Protein AF-T0PN57-F1 (afdb_monomer_lite)

Radius of gyration: 16.96 Å; chains: 1; bounding box: 43×31×50 Å

Structure (mmCIF, N/CA/C/O backbone):
data_AF-T0PN57-F1
#
_entry.id   AF-T0PN57-F1
#
loop_
_atom_site.group_PDB
_atom_site.id
_atom_site.type_symbol
_atom_site.label_atom_id
_atom_site.label_alt_id
_atom_site.label_comp_id
_atom_site.label_asym_id
_atom_site.label_entity_id
_atom_site.label_seq_id
_atom_site.pdbx_PDB_ins_code
_atom_site.Cartn_x
_atom_site.Cartn_y
_atom_site.Cartn_z
_atom_site.occupancy
_atom_site.B_iso_or_equiv
_atom_site.auth_seq_id
_atom_site.auth_comp_id
_atom_site.auth_asym_id
_atom_site.auth_atom_id
_atom_site.pdbx_PDB_model_num
ATOM 1 N N . MET A 1 1 ? -19.898 -2.581 21.079 1.00 58.34 1 MET A N 1
ATOM 2 C CA . MET A 1 1 ? -19.473 -1.853 19.865 1.00 58.34 1 MET A CA 1
ATOM 3 C C . MET A 1 1 ? -18.985 -2.882 18.861 1.00 58.34 1 MET A C 1
ATOM 5 O O . MET A 1 1 ? -18.288 -3.802 19.273 1.00 58.34 1 MET A O 1
ATOM 9 N N . ALA A 1 2 ? -19.406 -2.808 17.599 1.00 73.94 2 ALA A N 1
ATOM 10 C CA . ALA A 1 2 ? -18.997 -3.783 16.590 1.00 73.94 2 ALA A CA 1
ATOM 11 C C . ALA A 1 2 ? -17.627 -3.391 16.015 1.00 73.94 2 ALA A C 1
ATOM 13 O O . ALA A 1 2 ? -17.516 -2.398 15.299 1.00 73.94 2 ALA A O 1
ATOM 14 N N . THR A 1 3 ? -16.586 -4.154 16.344 1.00 83.00 3 THR A N 1
ATOM 15 C CA . THR A 1 3 ? -15.265 -4.011 15.719 1.00 83.00 3 THR A CA 1
ATOM 16 C C . THR A 1 3 ? -15.327 -4.562 14.303 1.00 83.00 3 THR A C 1
ATOM 18 O O . THR A 1 3 ? -15.747 -5.703 14.100 1.00 83.00 3 THR A O 1
ATOM 21 N N . LYS A 1 4 ? -14.910 -3.765 13.316 1.00 89.19 4 LYS A N 1
ATOM 22 C CA . LYS A 1 4 ? -14.886 -4.192 11.915 1.00 89.19 4 LYS A CA 1
ATOM 23 C C . LYS A 1 4 ? -13.460 -4.490 11.472 1.00 89.19 4 LYS A C 1
ATOM 25 O O . LYS A 1 4 ? -12.583 -3.637 11.610 1.00 89.19 4 LYS A O 1
ATOM 30 N N . ARG A 1 5 ? -13.241 -5.693 10.937 1.00 94.50 5 ARG A N 1
ATOM 31 C CA . ARG A 1 5 ? -11.930 -6.161 10.481 1.00 94.50 5 ARG A CA 1
ATOM 32 C C . ARG A 1 5 ? -11.824 -6.068 8.966 1.00 94.50 5 ARG A C 1
ATOM 34 O O . ARG A 1 5 ? -12.566 -6.742 8.261 1.00 94.50 5 ARG A O 1
ATOM 41 N N . VAL A 1 6 ? -10.884 -5.261 8.487 1.00 96.69 6 VAL A N 1
ATOM 42 C CA . VAL A 1 6 ? -10.675 -4.988 7.064 1.00 96.69 6 VAL A CA 1
ATOM 43 C C . VAL A 1 6 ? -9.240 -5.322 6.673 1.00 96.69 6 VAL A C 1
ATOM 45 O O . VAL A 1 6 ? -8.279 -4.857 7.286 1.00 96.69 6 VAL A O 1
ATOM 48 N N . VAL A 1 7 ? -9.085 -6.109 5.616 1.00 98.12 7 VAL A N 1
ATOM 49 C CA . VAL A 1 7 ? -7.798 -6.350 4.973 1.00 98.12 7 VAL A CA 1
ATOM 50 C C . VAL A 1 7 ? -7.552 -5.258 3.937 1.00 98.12 7 VAL A C 1
ATOM 52 O O . VAL A 1 7 ? -8.354 -5.061 3.023 1.00 98.12 7 VAL A O 1
ATOM 55 N N . VAL A 1 8 ? -6.433 -4.548 4.061 1.00 98.12 8 VAL A N 1
ATOM 56 C CA . VAL A 1 8 ? -6.032 -3.511 3.104 1.00 98.12 8 VAL A CA 1
ATOM 57 C C . VAL A 1 8 ? -4.960 -4.100 2.197 1.00 98.12 8 VAL A C 1
ATOM 59 O O . VAL A 1 8 ? -3.813 -4.275 2.605 1.00 98.12 8 VAL A O 1
ATOM 62 N N . VAL A 1 9 ? -5.335 -4.451 0.967 1.00 98.31 9 VAL A N 1
ATOM 63 C CA . VAL A 1 9 ? -4.407 -4.999 -0.026 1.00 98.31 9 VAL A CA 1
ATOM 64 C C . VAL A 1 9 ? -3.707 -3.848 -0.739 1.00 98.31 9 VAL A C 1
ATOM 66 O O . VAL A 1 9 ? -4.275 -3.213 -1.630 1.00 98.31 9 VAL A O 1
ATOM 69 N N . CYS A 1 10 ? -2.460 -3.594 -0.360 1.00 97.94 10 CYS A N 1
ATOM 70 C CA . CYS A 1 10 ? -1.628 -2.546 -0.929 1.00 97.94 10 CYS A CA 1
ATOM 71 C C . CYS A 1 10 ? -0.851 -3.094 -2.134 1.00 97.94 10 CYS A C 1
ATOM 73 O O . CYS A 1 10 ? 0.059 -3.912 -1.987 1.00 97.94 10 CYS A O 1
ATOM 75 N N . GLY A 1 11 ? -1.219 -2.639 -3.330 1.00 95.56 11 GLY A N 1
ATOM 76 C CA . GLY A 1 11 ? -0.626 -3.052 -4.597 1.00 95.56 11 GLY A CA 1
ATOM 77 C C . GLY A 1 11 ? 0.836 -2.638 -4.750 1.00 95.56 11 GLY A C 1
ATOM 78 O O . GLY A 1 11 ? 1.284 -1.636 -4.193 1.00 95.56 11 GLY A O 1
ATOM 79 N N . TRP A 1 12 ? 1.574 -3.383 -5.575 1.00 93.88 12 TRP A N 1
ATOM 80 C CA . TRP A 1 12 ? 2.913 -2.965 -5.979 1.00 93.88 12 TRP A CA 1
ATOM 81 C C . TRP A 1 12 ? 2.854 -1.717 -6.869 1.00 93.88 12 TRP A C 1
ATOM 83 O O . TRP A 1 12 ? 1.811 -1.322 -7.394 1.00 93.88 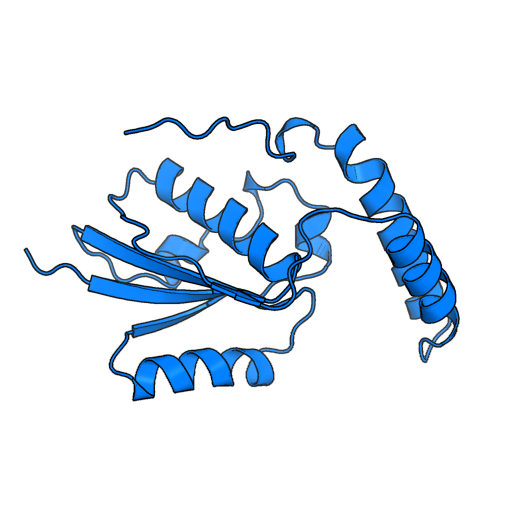12 TRP A O 1
ATOM 93 N N . MET A 1 13 ? 4.012 -1.097 -7.059 1.00 91.94 13 MET A N 1
ATOM 94 C CA . MET A 1 13 ? 4.140 0.130 -7.832 1.00 91.94 13 MET A CA 1
ATOM 95 C C . MET A 1 13 ? 3.734 -0.078 -9.298 1.00 91.94 13 MET A C 1
ATOM 97 O O . MET A 1 13 ? 4.298 -0.920 -9.998 1.00 91.94 13 MET A O 1
ATOM 101 N N . GLY A 1 14 ? 2.767 0.710 -9.771 1.00 89.75 14 GLY A N 1
ATOM 102 C CA . GLY A 1 14 ? 2.242 0.619 -11.135 1.00 89.75 14 GLY A CA 1
ATOM 103 C C . GLY A 1 14 ? 1.398 -0.633 -11.391 1.00 89.75 14 GLY A C 1
ATOM 104 O O . GLY A 1 14 ? 1.201 -1.015 -12.548 1.00 89.75 14 GLY A O 1
ATOM 105 N N . ALA A 1 15 ? 0.917 -1.302 -10.339 1.00 89.69 15 ALA A N 1
ATOM 106 C CA . ALA A 1 15 ? 0.050 -2.460 -10.483 1.00 89.69 15 ALA A CA 1
ATOM 107 C C . ALA A 1 15 ? -1.261 -2.095 -11.190 1.00 89.69 15 ALA A C 1
ATOM 109 O O . ALA A 1 15 ? -1.917 -1.102 -10.876 1.00 89.69 15 ALA A O 1
ATOM 110 N N . LYS A 1 16 ? -1.698 -2.955 -12.116 1.00 91.62 16 LYS A N 1
ATOM 111 C CA . LYS A 1 16 ? -3.064 -2.880 -12.649 1.00 91.62 16 LYS A CA 1
ATOM 112 C C . LYS A 1 16 ? -4.048 -3.329 -11.565 1.00 91.62 16 LYS A C 1
ATOM 114 O O . LYS A 1 16 ? -3.766 -4.275 -10.832 1.00 91.62 16 LYS A O 1
ATOM 119 N N . ALA A 1 17 ? -5.236 -2.725 -11.539 1.00 91.81 17 ALA A N 1
ATOM 120 C CA . ALA A 1 17 ? -6.269 -3.031 -10.546 1.00 91.81 17 ALA A CA 1
ATOM 121 C C . ALA A 1 17 ? -6.650 -4.522 -10.511 1.00 91.81 17 ALA A C 1
ATOM 123 O O . ALA A 1 17 ? -6.685 -5.138 -9.451 1.00 91.81 17 ALA A O 1
ATOM 124 N N . ARG A 1 18 ? -6.884 -5.130 -11.684 1.00 93.69 18 ARG A N 1
ATOM 125 C CA . ARG A 1 18 ? -7.382 -6.512 -11.797 1.00 93.69 18 ARG A CA 1
ATOM 126 C C . ARG A 1 18 ? -6.472 -7.559 -11.120 1.00 93.69 18 ARG A C 1
ATOM 128 O O . ARG A 1 18 ? -7.008 -8.383 -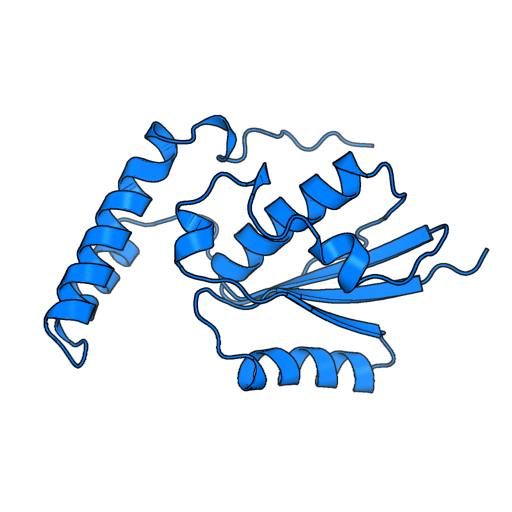10.387 1.00 93.69 18 ARG A O 1
ATOM 135 N N . PRO A 1 19 ? -5.143 -7.586 -11.345 1.00 91.75 19 PRO A N 1
ATOM 136 C CA . PRO A 1 19 ? -4.245 -8.483 -10.616 1.00 91.75 19 PRO A CA 1
ATOM 137 C C . PRO A 1 19 ? -4.306 -8.344 -9.091 1.00 91.75 19 PRO A C 1
ATOM 139 O O . PRO A 1 19 ? -4.374 -9.360 -8.408 1.00 91.75 19 PRO A O 1
ATOM 142 N N . VAL A 1 20 ? -4.325 -7.115 -8.567 1.00 94.75 20 VAL A N 1
ATOM 143 C CA . VAL A 1 20 ? -4.344 -6.863 -7.115 1.00 94.75 20 VAL A CA 1
ATOM 144 C C . VAL A 1 20 ? -5.698 -7.237 -6.508 1.00 94.75 20 VAL A C 1
ATOM 146 O O . VAL A 1 20 ? -5.752 -7.850 -5.446 1.00 94.75 20 VAL A O 1
ATOM 149 N N . ALA A 1 21 ? -6.796 -6.963 -7.219 1.00 95.56 21 ALA A N 1
ATOM 150 C CA . ALA A 1 21 ? -8.150 -7.288 -6.773 1.00 95.56 21 ALA A CA 1
ATOM 151 C C . ALA A 1 21 ? -8.351 -8.782 -6.478 1.00 95.56 21 ALA A C 1
ATOM 153 O O . ALA A 1 21 ? -9.116 -9.121 -5.582 1.00 95.56 21 ALA A O 1
ATOM 154 N N . LYS A 1 22 ? -7.619 -9.681 -7.153 1.00 96.56 22 LYS A N 1
ATOM 155 C CA . LYS A 1 22 ? -7.674 -11.123 -6.862 1.00 96.56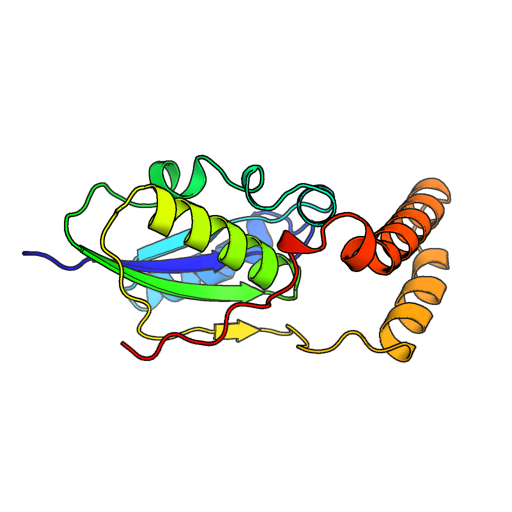 22 LYS A CA 1
ATOM 156 C C . LYS A 1 22 ? -7.341 -11.440 -5.403 1.00 96.56 22 LYS A C 1
ATOM 158 O O . LYS A 1 22 ? -7.976 -12.310 -4.825 1.00 96.56 22 LYS A O 1
ATOM 163 N N . TYR A 1 23 ? -6.384 -10.731 -4.806 1.00 96.75 23 TYR A N 1
ATOM 164 C CA . TYR A 1 23 ? -6.023 -10.926 -3.402 1.00 96.75 23 TYR A CA 1
ATOM 165 C C . TYR A 1 23 ? -7.150 -10.478 -2.471 1.00 96.75 23 TYR A C 1
ATOM 167 O O . TYR A 1 23 ? -7.462 -11.179 -1.514 1.00 96.75 23 TYR A O 1
ATOM 175 N N . ALA A 1 24 ? -7.806 -9.353 -2.774 1.00 96.94 24 ALA A N 1
ATOM 176 C CA . ALA A 1 24 ? -8.963 -8.900 -2.006 1.00 96.94 24 ALA A CA 1
ATOM 177 C C . ALA A 1 24 ? -10.120 -9.910 -2.085 1.00 96.94 24 ALA A C 1
ATOM 179 O O . ALA A 1 24 ? -10.728 -10.218 -1.064 1.00 96.94 24 ALA A O 1
ATOM 180 N N . GLU A 1 25 ? -10.381 -10.484 -3.262 1.00 97.81 25 GLU A N 1
ATOM 181 C CA . GLU A 1 25 ? -11.395 -11.535 -3.417 1.00 97.81 25 GLU A CA 1
ATOM 182 C C . GLU A 1 25 ? -11.063 -12.805 -2.620 1.00 97.81 25 GLU A C 1
ATOM 184 O O . GLU A 1 25 ? -11.960 -13.382 -2.010 1.00 97.81 25 GLU A O 1
ATOM 189 N N . LEU A 1 26 ? -9.789 -13.208 -2.537 1.00 97.44 26 LEU A N 1
ATOM 190 C CA . LEU A 1 26 ? -9.377 -14.329 -1.680 1.00 97.44 26 LEU A CA 1
ATOM 191 C C . LEU A 1 26 ? -9.697 -14.061 -0.202 1.00 97.44 26 LEU A C 1
ATOM 193 O O . LEU A 1 26 ? -10.230 -14.931 0.479 1.00 97.44 26 LEU A O 1
ATOM 197 N N . TYR A 1 27 ? -9.431 -12.853 0.299 1.00 97.81 27 TYR A N 1
ATOM 198 C CA . TYR A 1 27 ? -9.780 -12.501 1.680 1.00 97.81 27 TYR A CA 1
ATOM 199 C C . TYR A 1 27 ? -11.290 -12.466 1.920 1.00 97.81 27 TYR A C 1
ATOM 201 O O . TYR A 1 27 ? -11.746 -12.949 2.957 1.00 97.81 27 TYR A O 1
ATOM 209 N N . LYS A 1 28 ? -12.071 -11.978 0.950 1.00 97.31 28 LYS A N 1
ATOM 210 C CA . LYS A 1 28 ? -13.539 -12.024 1.016 1.00 97.31 28 LYS A CA 1
ATOM 211 C C . LYS A 1 28 ? -14.065 -13.454 1.086 1.00 97.31 28 LYS A C 1
ATOM 213 O O . LYS A 1 28 ? -14.946 -13.736 1.891 1.00 97.31 28 LYS A O 1
ATOM 218 N N . GLN A 1 29 ? -13.488 -14.374 0.313 1.00 97.56 29 GLN A N 1
ATOM 219 C CA . GLN A 1 29 ? -13.827 -15.802 0.377 1.00 97.56 29 GLN A CA 1
ATOM 220 C C . GLN A 1 29 ? -13.497 -16.433 1.737 1.00 97.56 29 GLN A C 1
ATOM 222 O O . GLN A 1 29 ? -14.175 -17.367 2.155 1.00 97.56 29 GLN A O 1
ATOM 227 N N . LEU A 1 30 ? -12.497 -15.905 2.445 1.00 96.31 30 LEU A N 1
ATOM 228 C CA . LEU A 1 30 ? -12.145 -16.306 3.810 1.00 96.31 30 LEU A CA 1
ATOM 229 C C . LEU A 1 30 ? -13.002 -15.617 4.892 1.00 96.31 30 LEU A C 1
ATOM 231 O O . LEU A 1 30 ? -12.770 -15.841 6.078 1.00 96.31 30 LEU A O 1
ATOM 235 N N . GLY A 1 31 ? -13.980 -14.791 4.508 1.00 95.50 31 GLY A N 1
ATOM 236 C CA . GLY A 1 31 ? -14.900 -14.114 5.426 1.00 95.50 31 GLY A CA 1
ATOM 237 C C . GLY A 1 31 ? -14.414 -12.763 5.961 1.00 95.50 31 GLY A C 1
ATOM 238 O O . GLY A 1 31 ? -15.003 -12.247 6.908 1.00 95.50 31 GLY A O 1
ATOM 239 N N . TYR A 1 32 ? -13.360 -12.181 5.382 1.00 95.44 32 TYR A N 1
ATOM 240 C CA . TYR A 1 32 ? -12.890 -10.838 5.735 1.00 95.44 32 TYR A CA 1
ATOM 241 C C . TYR A 1 32 ? -13.496 -9.775 4.816 1.00 95.44 32 TYR A C 1
ATOM 243 O O . TYR A 1 32 ? -13.662 -10.000 3.618 1.00 95.44 32 TYR A O 1
ATOM 251 N N . ASP A 1 33 ? -13.709 -8.563 5.329 1.00 95.94 33 ASP A N 1
ATOM 252 C CA . ASP A 1 33 ? -13.817 -7.404 4.446 1.00 95.94 33 ASP A CA 1
ATOM 253 C C . ASP A 1 33 ? -12.442 -7.102 3.847 1.00 95.94 33 ASP A C 1
ATOM 255 O O . ASP A 1 33 ? -11.425 -7.179 4.540 1.00 95.94 33 ASP A O 1
ATOM 259 N N . ALA A 1 34 ? -12.391 -6.738 2.568 1.00 97.25 34 ALA A N 1
ATOM 260 C CA . ALA A 1 34 ? -11.134 -6.417 1.907 1.00 97.25 34 ALA A CA 1
ATOM 261 C C . ALA A 1 34 ? -11.279 -5.263 0.919 1.00 97.25 34 ALA A C 1
ATOM 263 O O . ALA A 1 34 ? -12.223 -5.217 0.123 1.00 97.25 34 ALA A O 1
ATOM 264 N N . VAL A 1 35 ? -10.297 -4.367 0.946 1.00 97.25 35 VAL A N 1
ATOM 265 C CA . VAL A 1 35 ? -10.185 -3.203 0.061 1.00 97.25 35 VAL A CA 1
ATOM 266 C C . VAL A 1 35 ? -8.831 -3.195 -0.634 1.00 97.25 35 VAL A C 1
ATOM 268 O O . VAL A 1 35 ? -7.869 -3.798 -0.158 1.00 97.25 35 VAL A O 1
ATOM 271 N N . VAL A 1 36 ? -8.757 -2.520 -1.779 1.00 97.50 36 VAL A N 1
ATOM 272 C CA . VAL A 1 36 ? -7.534 -2.418 -2.579 1.00 97.50 36 VAL A CA 1
ATOM 273 C C . VAL A 1 36 ? -7.021 -0.987 -2.540 1.00 97.50 36 VAL A C 1
ATOM 275 O O . VAL A 1 36 ? -7.761 -0.056 -2.847 1.00 97.50 36 VAL A O 1
ATOM 278 N N . LEU A 1 37 ? -5.737 -0.836 -2.232 1.00 97.19 37 LEU A N 1
ATOM 279 C CA . LEU A 1 37 ? -5.007 0.423 -2.294 1.00 97.19 37 LEU A CA 1
ATOM 280 C C . LEU A 1 37 ? -3.912 0.295 -3.358 1.00 97.19 37 LEU A C 1
ATOM 282 O O . LEU A 1 37 ? -2.940 -0.434 -3.173 1.00 97.19 37 LEU A O 1
ATOM 286 N N . LEU A 1 38 ? -4.083 0.944 -4.509 1.00 95.69 38 LEU A N 1
ATOM 287 C CA . LEU A 1 38 ? -3.105 0.877 -5.600 1.00 95.69 38 LEU A CA 1
ATOM 288 C C . LEU A 1 38 ? -1.994 1.904 -5.407 1.00 95.69 38 LEU A C 1
ATOM 290 O O . LEU A 1 38 ? -2.239 2.983 -4.888 1.00 95.69 38 LEU A O 1
ATOM 294 N N . SER A 1 39 ? -0.793 1.580 -5.882 1.00 90.81 39 SER A N 1
ATOM 295 C CA . SER A 1 39 ? 0.356 2.484 -5.863 1.00 90.81 39 SER A CA 1
ATOM 296 C C . SER A 1 39 ? 0.768 2.880 -7.277 1.00 90.81 39 SER A C 1
ATOM 298 O O . SER A 1 39 ? 0.816 2.040 -8.183 1.00 90.81 39 SER A O 1
ATOM 300 N N . SER A 1 40 ? 1.117 4.148 -7.463 1.00 89.62 40 SER A N 1
ATOM 301 C CA . SER A 1 40 ? 1.726 4.683 -8.679 1.00 89.62 40 SER A CA 1
ATOM 302 C C . SER A 1 40 ? 3.243 4.867 -8.515 1.00 89.62 40 SER A C 1
ATOM 304 O O . SER A 1 40 ? 3.770 4.887 -7.405 1.00 89.62 40 SER A O 1
ATOM 306 N N . GLN A 1 41 ? 3.974 5.022 -9.625 1.00 85.44 41 GLN A N 1
ATOM 307 C CA . GLN A 1 41 ? 5.395 5.405 -9.557 1.00 85.44 41 GLN A CA 1
ATOM 308 C C . GLN A 1 41 ? 5.586 6.810 -8.963 1.00 85.44 41 GLN A C 1
ATOM 310 O O . GLN A 1 41 ? 6.569 7.049 -8.267 1.00 85.44 41 GLN A O 1
ATOM 315 N N . GLY A 1 42 ? 4.639 7.724 -9.205 1.00 85.19 42 GLY A N 1
ATOM 316 C CA . GLY A 1 42 ? 4.691 9.093 -8.687 1.00 85.19 42 GLY A CA 1
ATOM 317 C C . GLY A 1 42 ? 4.630 9.156 -7.161 1.00 85.19 42 GLY A C 1
ATOM 318 O O . GLY A 1 42 ? 5.256 10.028 -6.562 1.00 85.19 42 GLY A O 1
ATOM 319 N N . ASP A 1 43 ? 3.972 8.188 -6.520 1.00 87.25 43 ASP A N 1
ATOM 320 C CA . ASP A 1 43 ? 3.832 8.123 -5.060 1.00 87.25 43 ASP A CA 1
ATOM 321 C C . ASP A 1 43 ? 5.193 8.024 -4.350 1.00 87.25 43 ASP A C 1
ATOM 323 O O . ASP A 1 43 ? 5.361 8.505 -3.231 1.00 87.25 43 ASP A O 1
ATOM 327 N N . PHE A 1 44 ? 6.191 7.424 -5.006 1.00 82.44 44 PHE A N 1
ATOM 328 C CA . PHE A 1 44 ? 7.549 7.294 -4.471 1.00 82.44 44 PHE A CA 1
ATOM 329 C C . PHE A 1 44 ? 8.350 8.587 -4.512 1.00 82.44 44 PHE A C 1
ATOM 331 O O . PHE A 1 44 ? 9.343 8.705 -3.806 1.00 82.44 44 PHE A O 1
ATOM 338 N N . LEU A 1 45 ? 7.946 9.532 -5.355 1.00 83.69 45 LEU A N 1
ATOM 339 C CA . LEU A 1 45 ? 8.606 10.824 -5.530 1.00 83.69 45 LEU A CA 1
ATOM 340 C C . LEU A 1 45 ? 7.814 11.960 -4.880 1.00 83.69 45 LEU A C 1
ATOM 342 O O . LEU A 1 45 ? 8.229 13.115 -4.929 1.00 83.69 45 LEU A O 1
ATOM 346 N N . THR A 1 46 ? 6.681 11.619 -4.276 1.00 86.00 46 THR A N 1
ATOM 347 C CA . THR A 1 46 ? 5.766 12.543 -3.625 1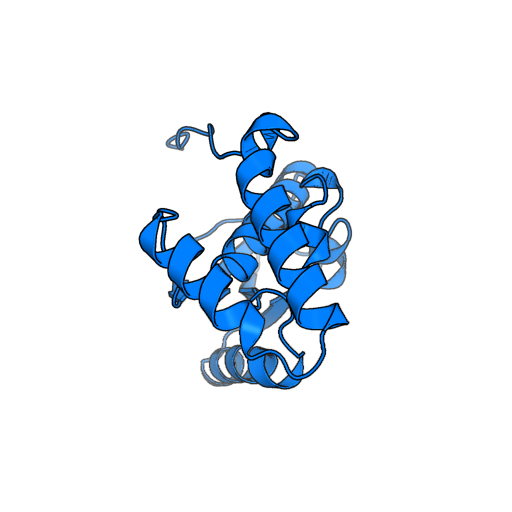.00 86.00 46 THR A CA 1
ATOM 348 C C . THR A 1 46 ? 5.968 12.463 -2.114 1.00 86.00 46 THR A C 1
ATOM 350 O O . THR A 1 46 ? 6.273 11.398 -1.561 1.00 86.00 46 THR A O 1
ATOM 353 N N . ASP A 1 47 ? 5.819 13.599 -1.433 1.00 87.06 47 ASP A N 1
ATOM 354 C CA . ASP A 1 47 ? 5.798 13.624 0.030 1.00 87.06 47 ASP A CA 1
ATOM 355 C C . ASP A 1 47 ? 4.690 12.696 0.553 1.00 87.06 47 ASP A C 1
ATOM 357 O O . ASP A 1 47 ? 3.594 12.651 -0.009 1.00 87.06 47 ASP A O 1
ATOM 361 N N . GLY A 1 48 ? 4.974 11.941 1.616 1.00 86.94 48 GLY A N 1
ATOM 362 C CA . GLY A 1 48 ? 4.034 10.966 2.163 1.00 86.94 48 GLY A CA 1
ATOM 363 C C . GLY A 1 48 ? 2.685 11.573 2.556 1.00 86.94 48 GLY A C 1
ATOM 364 O O . GLY A 1 48 ? 1.664 10.915 2.369 1.00 86.94 48 GLY A O 1
ATOM 365 N N . ALA A 1 49 ? 2.666 12.839 2.985 1.00 88.94 49 ALA A N 1
ATOM 366 C CA . ALA A 1 49 ? 1.445 13.570 3.324 1.00 88.94 49 ALA A CA 1
ATOM 367 C C . ALA A 1 49 ? 0.512 13.802 2.119 1.00 88.94 49 ALA A C 1
ATOM 369 O O . ALA A 1 49 ? -0.662 14.102 2.296 1.00 88.94 49 ALA A O 1
ATOM 370 N N . ASN A 1 50 ? 1.007 13.650 0.889 1.00 91.44 50 ASN A N 1
ATOM 371 C CA . ASN A 1 50 ? 0.218 13.834 -0.332 1.00 91.44 50 ASN A CA 1
ATOM 372 C C . ASN A 1 50 ? -0.100 12.510 -1.044 1.00 91.44 50 ASN A C 1
ATOM 374 O O . ASN A 1 50 ? -0.771 12.508 -2.074 1.00 91.44 50 ASN A O 1
ATOM 378 N N . VAL A 1 51 ? 0.367 11.377 -0.513 1.00 93.06 51 VAL A N 1
ATOM 379 C CA . VAL A 1 51 ? 0.073 10.046 -1.052 1.00 93.06 51 VAL A CA 1
ATOM 380 C C . VAL A 1 51 ? -1.166 9.495 -0.349 1.00 93.06 51 VAL A C 1
ATOM 382 O O . VAL A 1 51 ? -1.171 9.359 0.871 1.00 93.06 51 VAL A O 1
ATOM 385 N N . HIS A 1 52 ? -2.205 9.158 -1.119 1.00 93.69 52 HIS A N 1
ATOM 386 C CA . HIS A 1 52 ? -3.480 8.598 -0.632 1.00 93.69 52 HIS A CA 1
ATOM 387 C C . HIS A 1 52 ? -4.237 9.436 0.426 1.00 93.69 52 HIS A C 1
ATOM 389 O O . HIS A 1 52 ? -4.778 8.849 1.364 1.00 93.69 52 HIS A O 1
ATOM 395 N N . PRO A 1 53 ? -4.343 10.775 0.297 1.00 93.50 53 PRO A N 1
ATOM 396 C CA . PRO A 1 53 ? -4.879 11.628 1.365 1.00 93.50 53 PRO A CA 1
ATOM 397 C C . PRO A 1 53 ? -6.345 11.342 1.723 1.00 93.50 53 PRO A C 1
ATOM 399 O O . PRO A 1 53 ? -6.745 11.512 2.870 1.00 93.50 53 PRO A O 1
ATOM 402 N N . THR A 1 54 ? -7.158 10.890 0.764 1.00 92.94 54 THR A N 1
ATOM 403 C CA . THR A 1 54 ? -8.590 10.604 0.974 1.00 92.94 54 THR A CA 1
ATOM 404 C C . THR A 1 54 ? -8.883 9.123 1.199 1.00 92.94 54 THR A C 1
ATOM 406 O O . THR A 1 54 ? -9.975 8.766 1.640 1.00 92.94 54 THR A O 1
ATOM 409 N N . ALA A 1 55 ? -7.907 8.244 0.949 1.00 93.38 55 ALA A N 1
ATOM 410 C CA . ALA A 1 55 ? -8.129 6.805 0.910 1.00 93.38 55 ALA A CA 1
ATOM 411 C C . ALA A 1 55 ? -8.692 6.219 2.218 1.00 93.38 55 ALA A C 1
ATOM 413 O O . ALA A 1 55 ? -9.547 5.338 2.125 1.00 93.38 55 ALA A O 1
ATOM 414 N N . PRO A 1 56 ? -8.293 6.664 3.430 1.00 91.75 56 PRO A N 1
ATOM 415 C CA . PRO A 1 56 ? -8.913 6.166 4.656 1.00 91.75 56 PRO A CA 1
ATOM 416 C C . PRO A 1 56 ? -10.421 6.413 4.725 1.00 91.75 56 PRO A C 1
ATOM 418 O O . PRO A 1 56 ? -11.152 5.553 5.208 1.00 91.75 56 PRO A O 1
ATOM 421 N N . THR A 1 57 ? -10.889 7.559 4.230 1.00 91.50 57 THR A N 1
ATOM 422 C CA . THR A 1 57 ? -12.313 7.918 4.211 1.00 91.50 57 THR A CA 1
ATOM 423 C C . THR A 1 57 ? -13.053 7.187 3.094 1.00 91.50 57 THR A C 1
ATOM 425 O O . THR A 1 57 ? -14.157 6.697 3.314 1.00 91.50 57 THR A O 1
ATOM 428 N N . ASP A 1 58 ? -12.432 7.071 1.919 1.00 93.38 58 ASP A N 1
ATOM 429 C CA . ASP A 1 58 ? -13.056 6.467 0.737 1.00 93.38 58 ASP A CA 1
ATOM 430 C C . ASP A 1 58 ? -13.174 4.939 0.852 1.00 93.38 58 ASP A C 1
ATOM 432 O O . ASP A 1 58 ? -14.129 4.339 0.357 1.00 93.38 58 ASP A O 1
ATOM 436 N N . LEU A 1 59 ? -12.189 4.292 1.484 1.00 92.75 59 LEU A N 1
ATOM 437 C CA . LEU A 1 59 ? -12.086 2.832 1.523 1.00 92.75 59 LEU A CA 1
ATOM 438 C C . LEU A 1 59 ? -12.639 2.223 2.809 1.00 92.75 59 LEU A C 1
ATOM 440 O O . LEU A 1 59 ? -13.063 1.067 2.795 1.00 92.75 59 LEU A O 1
ATOM 444 N N . LEU A 1 60 ? -12.611 2.946 3.930 1.00 92.56 60 LEU A N 1
ATOM 445 C CA . LEU A 1 60 ? -12.996 2.379 5.217 1.00 92.56 60 LEU A CA 1
ATOM 446 C C . LEU A 1 60 ? -14.365 2.908 5.656 1.00 92.56 60 LEU A C 1
ATOM 448 O O . LEU A 1 60 ? -14.594 4.114 5.665 1.00 92.56 60 LEU A O 1
ATOM 452 N N . PRO A 1 61 ? -15.267 2.028 6.116 1.00 87.50 61 PRO A N 1
ATOM 453 C CA . PRO A 1 61 ? -16.598 2.433 6.573 1.00 87.50 61 PRO A CA 1
ATOM 454 C C . PRO A 1 61 ? -16.483 3.355 7.787 1.00 87.50 61 PRO A C 1
ATOM 456 O O . PRO A 1 61 ? -15.541 3.163 8.539 1.00 87.50 61 PRO A O 1
ATOM 459 N N . PRO A 1 62 ? -17.406 4.289 8.058 1.00 82.00 62 PRO A N 1
ATOM 460 C CA . PRO A 1 62 ? -17.364 5.119 9.262 1.00 82.00 62 PRO A CA 1
ATOM 461 C C . PRO A 1 62 ? -17.753 4.280 10.492 1.00 82.00 62 PRO A C 1
ATOM 463 O O . PRO A 1 62 ? -18.929 4.047 10.755 1.00 82.00 62 PRO A O 1
ATOM 466 N N . THR A 1 63 ? -16.764 3.764 11.223 1.00 80.44 63 THR A N 1
ATOM 467 C CA . THR A 1 63 ? -16.960 2.917 12.415 1.00 80.44 63 THR A CA 1
ATOM 468 C C . THR A 1 63 ? -16.123 3.415 13.587 1.00 80.44 63 THR A C 1
ATOM 470 O O . THR A 1 63 ? -15.041 3.969 13.381 1.00 80.44 63 THR A O 1
ATOM 473 N N . GLU A 1 64 ? -16.612 3.163 14.807 1.00 71.81 64 GLU A N 1
ATOM 474 C CA . GLU A 1 64 ? -15.972 3.565 16.072 1.00 71.81 64 GLU A CA 1
ATOM 475 C C . GLU A 1 64 ? -14.645 2.835 16.341 1.00 71.81 64 GLU A C 1
ATOM 477 O O . GLU A 1 64 ? -13.753 3.392 16.974 1.00 71.81 64 GLU A O 1
ATOM 482 N N . SER A 1 65 ? -14.495 1.599 15.847 1.00 84.44 65 SER A N 1
ATOM 483 C CA . SER A 1 65 ? -13.269 0.808 15.990 1.00 84.44 65 SER A CA 1
ATOM 484 C C . SER A 1 65 ? -12.992 -0.022 14.736 1.00 84.44 65 SER A C 1
ATOM 486 O O . SER A 1 65 ? -13.896 -0.656 14.174 1.00 84.44 65 SER A O 1
ATOM 488 N N . LEU A 1 66 ? -11.738 0.006 14.284 1.00 93.12 66 LEU A N 1
ATOM 489 C CA . LEU A 1 66 ? -11.247 -0.734 13.127 1.00 93.12 66 LEU A CA 1
ATOM 490 C C . LEU A 1 66 ? -10.109 -1.672 13.508 1.00 93.12 66 LEU A C 1
ATOM 492 O O . LEU A 1 66 ? -9.166 -1.276 14.190 1.00 93.12 66 LEU A O 1
ATOM 496 N N . GLU A 1 67 ? -10.139 -2.871 12.948 1.00 95.69 67 GLU A N 1
ATOM 497 C CA . GLU A 1 67 ? -8.974 -3.743 12.874 1.00 95.69 67 GLU A CA 1
ATOM 498 C C . GLU A 1 67 ? -8.503 -3.832 11.429 1.00 95.69 67 GLU A C 1
ATOM 500 O O . GLU A 1 67 ? -9.246 -4.261 10.548 1.00 95.69 67 GLU A O 1
ATOM 505 N N . LEU A 1 68 ? -7.266 -3.419 11.179 1.00 97.44 68 LEU A N 1
ATOM 506 C CA . LEU A 1 68 ? -6.702 -3.349 9.839 1.00 97.44 68 LEU A CA 1
ATOM 507 C C . LEU A 1 68 ? -5.590 -4.375 9.690 1.00 97.44 68 LEU A C 1
ATOM 509 O O . LEU A 1 68 ? -4.657 -4.400 10.484 1.00 97.44 68 LEU A O 1
ATOM 513 N N . ILE A 1 69 ? -5.671 -5.206 8.656 1.00 98.19 69 ILE A N 1
ATOM 514 C CA . ILE A 1 69 ? -4.610 -6.155 8.308 1.00 98.19 69 ILE A CA 1
ATOM 515 C C . ILE A 1 69 ? -4.030 -5.712 6.964 1.00 98.19 69 ILE A C 1
ATOM 517 O O . ILE A 1 69 ? -4.630 -5.993 5.924 1.00 98.19 69 ILE A O 1
ATOM 521 N N . PRO A 1 70 ? -2.904 -4.984 6.934 1.00 98.25 70 PRO A N 1
ATOM 522 C CA . PRO A 1 70 ? -2.270 -4.632 5.677 1.00 98.25 70 PRO A CA 1
ATOM 523 C C . PRO A 1 70 ? -1.612 -5.852 5.036 1.00 98.25 70 PRO A C 1
ATOM 525 O O . PRO A 1 70 ? -0.818 -6.557 5.663 1.00 98.25 70 PRO A O 1
ATOM 528 N N . HIS A 1 71 ? -1.902 -6.058 3.757 1.00 98.06 71 HIS A N 1
ATOM 529 C CA . HIS A 1 71 ? -1.161 -6.956 2.883 1.00 98.06 71 HIS A CA 1
ATOM 530 C C . HIS A 1 71 ? -0.381 -6.108 1.882 1.00 98.06 71 HIS A C 1
ATOM 532 O O . HIS A 1 71 ? -0.939 -5.557 0.937 1.00 98.06 71 HIS A O 1
ATOM 538 N N . MET A 1 72 ? 0.923 -5.991 2.108 1.00 97.44 72 MET A N 1
ATOM 539 C CA . MET A 1 72 ? 1.822 -5.120 1.361 1.00 97.44 72 MET A CA 1
ATOM 540 C C . MET A 1 72 ? 2.557 -5.908 0.278 1.00 97.44 72 MET A C 1
ATOM 542 O O . MET A 1 72 ? 3.466 -6.685 0.575 1.00 97.44 72 MET A O 1
ATOM 546 N N . LEU A 1 73 ? 2.165 -5.683 -0.979 1.00 95.31 73 LEU A N 1
ATOM 547 C CA . LEU A 1 73 ? 2.809 -6.265 -2.153 1.00 95.31 73 LEU A CA 1
ATOM 548 C C . LEU A 1 73 ? 3.993 -5.389 -2.585 1.00 95.31 73 LEU A C 1
ATOM 550 O O . LEU A 1 73 ? 3.821 -4.259 -3.059 1.00 95.31 73 LEU A O 1
ATOM 554 N N . SER A 1 74 ? 5.207 -5.929 -2.483 1.00 91.94 74 SER A N 1
ATOM 555 C CA . SER A 1 74 ? 6.456 -5.223 -2.780 1.00 91.94 74 SER A CA 1
ATOM 556 C C . SER A 1 74 ? 6.630 -3.926 -1.970 1.00 91.94 74 SER A C 1
ATOM 558 O O . SER A 1 74 ? 5.863 -3.595 -1.066 1.00 91.94 74 SER A O 1
ATOM 560 N N . ASN A 1 75 ? 7.652 -3.141 -2.303 1.00 90.31 75 ASN A N 1
ATOM 561 C CA . ASN A 1 75 ? 7.914 -1.873 -1.624 1.00 90.31 75 ASN A CA 1
ATOM 562 C C . ASN A 1 75 ? 6.857 -0.802 -1.951 1.00 90.31 75 ASN A C 1
ATOM 564 O O . ASN A 1 75 ? 6.676 0.125 -1.166 1.00 90.31 75 ASN A O 1
ATOM 568 N N . GLY A 1 76 ? 6.132 -0.943 -3.072 1.00 91.00 76 GLY A N 1
ATOM 569 C CA . GLY A 1 76 ? 4.987 -0.081 -3.412 1.00 91.00 76 GLY A CA 1
ATOM 570 C C . GLY A 1 76 ? 3.842 -0.221 -2.420 1.00 91.00 76 GLY A C 1
ATOM 571 O O . GLY A 1 76 ? 3.315 0.783 -1.933 1.00 91.00 76 GLY A O 1
ATOM 572 N N . GLY A 1 77 ? 3.539 -1.464 -2.040 1.00 94.62 77 GLY A N 1
ATOM 573 C CA . GLY A 1 77 ? 2.548 -1.750 -1.016 1.00 94.62 77 GLY A CA 1
ATOM 574 C C . GLY A 1 77 ? 2.969 -1.210 0.348 1.00 94.62 77 GLY A C 1
ATOM 575 O O . GLY A 1 77 ? 2.167 -0.565 1.020 1.00 94.62 77 GLY A O 1
ATOM 576 N N . CYS A 1 78 ? 4.241 -1.388 0.725 1.00 94.00 78 CYS A N 1
ATOM 577 C CA . CYS A 1 78 ? 4.778 -0.862 1.984 1.00 94.00 78 CYS A CA 1
ATOM 578 C C . CYS A 1 78 ? 4.689 0.667 2.063 1.00 94.00 78 CYS A C 1
ATOM 580 O O . CYS A 1 78 ? 4.250 1.205 3.078 1.00 94.00 78 CYS A O 1
ATOM 582 N N . ARG A 1 79 ? 5.076 1.374 0.991 1.00 92.31 79 ARG A N 1
ATOM 583 C CA . ARG A 1 79 ? 4.981 2.840 0.930 1.00 92.31 79 ARG A CA 1
ATOM 584 C C . ARG A 1 79 ? 3.531 3.304 1.040 1.00 92.31 79 ARG A C 1
ATOM 586 O O . ARG A 1 79 ? 3.251 4.218 1.806 1.00 92.31 79 ARG A O 1
ATOM 593 N N . SER A 1 80 ? 2.623 2.657 0.312 1.00 95.44 80 SER A N 1
ATOM 594 C CA . SER A 1 80 ? 1.200 3.009 0.345 1.00 95.44 80 SER A CA 1
ATOM 595 C C . SER A 1 80 ? 0.597 2.797 1.730 1.00 95.44 80 SER A C 1
ATOM 597 O O . SER A 1 80 ? -0.106 3.679 2.211 1.00 95.44 80 SER A O 1
ATOM 599 N N . TRP A 1 81 ? 0.916 1.678 2.395 1.00 96.94 81 TRP A N 1
ATOM 600 C CA . TRP A 1 81 ? 0.482 1.437 3.771 1.00 96.94 81 TRP A CA 1
ATOM 601 C C . TRP A 1 81 ? 1.019 2.498 4.733 1.00 96.94 81 TRP A C 1
ATOM 603 O O . TRP A 1 81 ? 0.245 3.053 5.502 1.00 96.94 81 TRP A O 1
ATOM 613 N N . TYR A 1 82 ? 2.314 2.818 4.660 1.00 94.19 82 TYR A N 1
ATOM 614 C CA . TYR A 1 82 ? 2.923 3.837 5.516 1.00 94.19 82 TYR A CA 1
ATOM 615 C C . TYR A 1 82 ? 2.188 5.183 5.424 1.00 94.19 82 TYR A C 1
ATOM 617 O O . TYR A 1 82 ? 1.840 5.763 6.449 1.00 94.19 82 TYR A O 1
ATOM 625 N N . CYS A 1 83 ? 1.908 5.656 4.206 1.00 95.00 83 CYS A N 1
ATOM 626 C CA . CYS A 1 83 ? 1.180 6.909 3.992 1.00 95.00 83 CYS A CA 1
ATOM 627 C C . CYS A 1 83 ? -0.279 6.814 4.464 1.00 95.00 83 CYS A C 1
ATOM 629 O O . CYS A 1 83 ? -0.771 7.703 5.150 1.00 95.00 83 CYS A O 1
ATOM 631 N N . PHE A 1 84 ? -0.958 5.711 4.147 1.00 95.75 84 PHE A N 1
ATOM 632 C CA . PHE A 1 84 ? -2.338 5.462 4.562 1.00 95.75 84 PHE A CA 1
ATOM 633 C C . PHE A 1 84 ? -2.499 5.424 6.091 1.00 95.75 84 PHE A C 1
ATOM 635 O O . PHE A 1 84 ? -3.440 5.998 6.636 1.00 95.75 84 PHE A O 1
ATOM 642 N N . GLU A 1 85 ? -1.569 4.772 6.791 1.00 95.50 85 GLU A N 1
ATOM 643 C CA . GLU A 1 85 ? -1.542 4.702 8.251 1.00 95.50 85 GLU A CA 1
ATOM 644 C C . GLU A 1 85 ? -1.309 6.084 8.880 1.00 95.50 85 GLU A C 1
ATOM 646 O O . GLU A 1 85 ? -1.930 6.414 9.892 1.00 95.50 85 GLU A O 1
ATOM 651 N N . ASP A 1 86 ? -0.449 6.911 8.283 1.00 94.19 86 ASP A N 1
ATOM 652 C CA . ASP A 1 86 ? -0.196 8.273 8.762 1.00 94.19 86 ASP A CA 1
ATOM 653 C C . ASP A 1 86 ? -1.458 9.145 8.655 1.00 94.19 86 ASP A C 1
ATOM 655 O O . ASP A 1 86 ? -1.823 9.814 9.623 1.00 94.19 86 ASP A O 1
ATOM 659 N N . HIS A 1 87 ? -2.204 9.037 7.548 1.00 94.06 87 HIS A N 1
ATOM 660 C CA . HIS A 1 87 ? -3.506 9.703 7.386 1.00 94.06 87 HIS A CA 1
ATOM 661 C C . HIS A 1 87 ? -4.545 9.220 8.396 1.00 94.06 87 HIS A C 1
ATOM 663 O O . HIS A 1 87 ? -5.267 10.029 8.983 1.00 94.06 87 HIS A O 1
ATOM 669 N N . LEU A 1 88 ? -4.598 7.912 8.664 1.00 92.25 88 LEU A N 1
ATOM 670 C CA . LEU A 1 88 ? -5.473 7.361 9.700 1.00 92.25 88 LEU A CA 1
ATOM 671 C C . LEU A 1 88 ? -5.157 7.940 11.080 1.00 92.25 88 LEU A C 1
ATOM 673 O O . LEU A 1 88 ? -6.068 8.384 11.781 1.00 92.25 88 LEU A O 1
ATOM 677 N N . ARG A 1 89 ? -3.874 7.994 11.449 1.00 91.19 89 ARG A N 1
ATOM 678 C CA . ARG A 1 89 ? -3.428 8.595 12.714 1.00 91.19 89 ARG A CA 1
ATOM 679 C C . ARG A 1 89 ? -3.756 10.089 12.770 1.00 91.19 89 ARG A C 1
ATOM 681 O O . ARG A 1 89 ? -4.256 10.552 13.792 1.00 91.19 89 ARG A O 1
ATOM 688 N N . GLY A 1 90 ? -3.533 10.820 11.676 1.00 90.38 90 GLY A N 1
ATOM 689 C CA . GLY A 1 90 ? -3.852 12.246 11.557 1.00 90.38 90 GLY A CA 1
ATOM 690 C C . GLY A 1 90 ? -5.347 12.548 11.696 1.00 90.38 90 GLY A C 1
ATOM 691 O O . GLY A 1 90 ? -5.715 13.548 12.303 1.00 90.38 90 GLY A O 1
ATOM 692 N N . SER A 1 91 ? -6.212 11.644 11.226 1.00 87.88 91 SER A N 1
ATOM 693 C CA . SER A 1 91 ? -7.671 11.748 11.381 1.00 87.88 91 SER A CA 1
ATOM 694 C C . SER A 1 91 ? -8.183 11.440 12.797 1.00 87.88 91 SER A C 1
ATOM 696 O O . SER A 1 91 ? -9.388 11.489 13.031 1.00 87.88 91 SER A O 1
ATOM 698 N N . GLN A 1 92 ? -7.289 11.089 13.733 1.00 84.25 92 GLN A N 1
ATOM 699 C CA . GLN A 1 92 ? -7.605 10.663 15.105 1.00 84.25 92 GLN A CA 1
ATOM 700 C C . GLN A 1 92 ? -8.602 9.498 15.186 1.00 84.25 92 GLN A C 1
ATOM 702 O O . GLN A 1 92 ? -9.258 9.283 16.206 1.00 84.25 92 GLN A O 1
ATOM 707 N N . ARG A 1 93 ? -8.709 8.717 14.111 1.00 85.31 93 ARG A N 1
ATOM 708 C CA . ARG A 1 93 ? -9.612 7.583 14.039 1.00 85.31 93 ARG A CA 1
ATOM 709 C C . ARG A 1 93 ? -9.000 6.381 14.768 1.00 85.31 93 ARG A C 1
ATOM 711 O O . ARG A 1 93 ? -7.900 5.973 14.398 1.00 85.31 93 ARG A O 1
ATOM 718 N N . PRO A 1 94 ? -9.674 5.771 15.761 1.00 88.56 94 PRO A N 1
ATOM 719 C CA . PRO A 1 94 ? -9.132 4.606 16.454 1.00 88.56 94 PRO A CA 1
ATOM 720 C C . PRO A 1 94 ? -9.026 3.391 15.526 1.00 88.56 94 PRO A C 1
ATOM 722 O O . PRO A 1 94 ? -10.013 2.958 14.925 1.00 88.56 94 PRO A O 1
ATOM 725 N N . PHE A 1 95 ? -7.833 2.806 15.435 1.00 93.56 95 PHE A N 1
ATOM 726 C CA . PHE A 1 95 ? -7.606 1.547 14.731 1.00 93.56 95 PHE A CA 1
ATOM 727 C C . PHE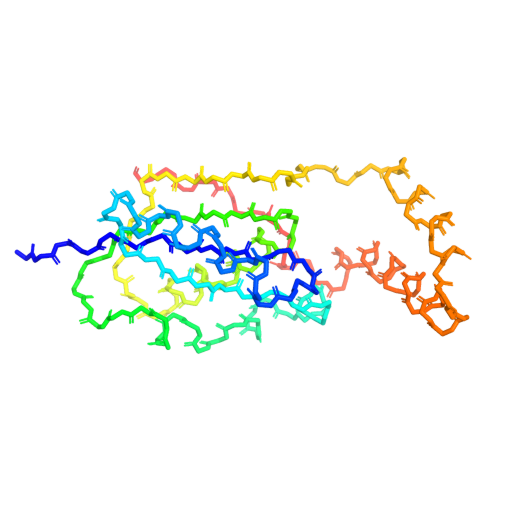 A 1 95 ? -6.546 0.698 15.438 1.00 93.56 95 PHE A C 1
ATOM 729 O O . PHE A 1 95 ? -5.703 1.209 16.175 1.00 93.56 95 PHE A O 1
ATOM 736 N N . HIS A 1 96 ? -6.584 -0.607 15.189 1.00 95.25 96 HIS A N 1
ATOM 737 C CA . HIS A 1 96 ? -5.596 -1.573 15.651 1.00 95.25 96 HIS A CA 1
ATOM 738 C C . HIS A 1 96 ? -5.105 -2.429 14.479 1.00 95.25 96 HIS A C 1
ATOM 740 O O . HIS A 1 96 ? -5.875 -2.749 13.574 1.00 95.25 96 HIS A O 1
ATOM 746 N N . VAL A 1 97 ? -3.825 -2.805 14.490 1.00 96.88 97 VAL A N 1
ATOM 747 C CA . VAL A 1 97 ? -3.205 -3.630 13.443 1.00 96.88 97 VAL A CA 1
ATOM 748 C C . VAL A 1 97 ? -2.757 -4.953 14.063 1.00 96.88 97 VAL A C 1
ATOM 750 O O . VAL A 1 97 ? -1.641 -5.029 14.577 1.00 96.88 97 VAL A O 1
ATOM 753 N N . PRO A 1 98 ? -3.610 -5.995 14.062 1.00 96.56 98 PRO A N 1
ATOM 754 C CA . PRO A 1 98 ? -3.300 -7.249 14.749 1.00 96.56 98 PRO A CA 1
ATOM 755 C C . PRO A 1 98 ? -2.257 -8.096 14.007 1.00 96.56 98 PRO A C 1
ATOM 757 O O . PRO A 1 98 ? -1.612 -8.954 14.605 1.00 96.56 98 PRO A O 1
ATOM 760 N N . ALA A 1 99 ? -2.104 -7.888 12.698 1.00 96.62 99 ALA A N 1
ATOM 761 C CA . ALA A 1 99 ? -1.161 -8.614 11.859 1.00 96.62 99 ALA A CA 1
ATOM 762 C C . ALA A 1 99 ? -0.808 -7.797 10.613 1.00 96.62 99 ALA A C 1
ATOM 764 O O . ALA A 1 99 ? -1.593 -6.961 10.174 1.00 96.62 99 ALA A O 1
ATOM 765 N N . MET A 1 100 ? 0.348 -8.087 10.016 1.00 97.44 100 MET A N 1
ATOM 766 C CA . MET A 1 100 ? 0.791 -7.523 8.741 1.00 97.44 100 MET A CA 1
ATOM 767 C C . MET A 1 100 ? 1.311 -8.644 7.836 1.00 97.44 100 MET A C 1
ATOM 769 O O . MET A 1 100 ? 2.007 -9.542 8.310 1.00 97.44 100 MET A O 1
ATOM 773 N N . VAL A 1 101 ? 1.007 -8.583 6.539 1.00 97.00 101 VAL A N 1
ATOM 774 C CA . VAL A 1 101 ? 1.498 -9.533 5.529 1.00 97.00 101 VAL A CA 1
ATOM 775 C C . VAL A 1 101 ? 2.435 -8.801 4.574 1.00 97.00 101 VAL A C 1
ATOM 777 O O . VAL A 1 101 ? 2.017 -7.878 3.877 1.00 97.00 101 VAL A O 1
ATOM 780 N N . PHE A 1 102 ? 3.700 -9.215 4.535 1.00 95.25 102 PHE A N 1
ATOM 781 C CA . PHE A 1 102 ? 4.683 -8.728 3.568 1.00 95.25 102 PHE A CA 1
ATOM 782 C C . PHE A 1 102 ? 4.856 -9.766 2.463 1.00 95.25 102 PHE A C 1
ATOM 784 O O . PHE A 1 102 ? 5.342 -10.866 2.723 1.00 95.25 102 PHE A O 1
ATOM 791 N N . ASP A 1 103 ? 4.503 -9.406 1.233 1.00 93.06 103 ASP A N 1
ATOM 792 C CA . ASP A 1 103 ? 4.706 -10.255 0.061 1.00 93.06 103 ASP A CA 1
ATOM 793 C C . ASP A 1 103 ? 5.757 -9.605 -0.839 1.00 93.06 103 ASP A C 1
ATOM 795 O O . ASP A 1 103 ? 5.554 -8.528 -1.406 1.00 93.06 103 ASP A O 1
ATOM 799 N N . SER A 1 104 ? 6.912 -10.263 -0.955 1.00 88.81 104 SER A N 1
ATOM 800 C CA . SER A 1 104 ? 7.983 -9.855 -1.870 1.00 88.81 104 SER A CA 1
ATOM 801 C C . SER A 1 104 ? 8.484 -8.412 -1.649 1.00 88.81 104 SER A C 1
ATOM 803 O O . SER A 1 104 ? 8.832 -7.708 -2.600 1.00 88.81 104 SER A O 1
ATOM 805 N N . ALA A 1 105 ? 8.530 -7.968 -0.387 1.00 86.06 105 ALA A N 1
ATOM 806 C CA . ALA A 1 105 ? 8.934 -6.624 0.038 1.00 86.06 105 ALA A CA 1
ATOM 807 C C . ALA A 1 105 ? 10.298 -6.639 0.767 1.00 86.06 105 ALA A C 1
ATOM 809 O O . ALA A 1 105 ? 10.353 -6.760 1.994 1.00 86.06 105 ALA A O 1
ATOM 810 N N . PRO A 1 106 ? 11.429 -6.567 0.041 1.00 76.75 106 PRO A N 1
ATOM 811 C CA . PRO A 1 106 ? 12.750 -6.612 0.656 1.00 76.75 106 PRO A CA 1
ATOM 812 C C . PRO A 1 106 ? 13.021 -5.348 1.482 1.00 76.75 106 PRO A C 1
ATOM 814 O O . PRO A 1 106 ? 12.964 -4.228 0.976 1.00 76.75 106 PRO A O 1
ATOM 817 N N . SER A 1 10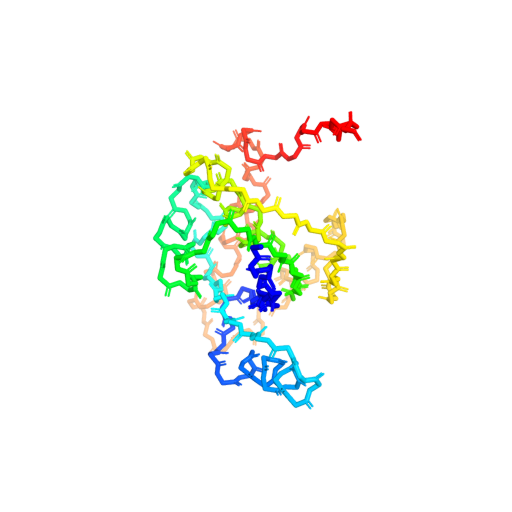7 ? 13.405 -5.537 2.746 1.00 70.31 107 SER A N 1
ATOM 818 C CA . SER A 1 107 ? 13.633 -4.456 3.720 1.00 70.31 107 SER A CA 1
ATOM 819 C C . SER A 1 107 ? 14.891 -3.616 3.471 1.00 70.31 107 SER A C 1
ATOM 821 O O . SER A 1 107 ? 15.044 -2.547 4.058 1.00 70.31 107 SER A O 1
ATOM 823 N N . ARG A 1 108 ? 15.814 -4.083 2.619 1.00 71.06 108 ARG A N 1
ATOM 824 C CA . ARG A 1 108 ? 17.064 -3.384 2.295 1.00 71.06 108 ARG A CA 1
ATOM 825 C C . ARG A 1 108 ? 17.251 -3.288 0.790 1.00 71.06 108 ARG A C 1
ATOM 827 O O . ARG A 1 108 ? 17.340 -4.305 0.103 1.00 71.06 108 ARG A O 1
ATOM 834 N N . ALA A 1 109 ? 17.381 -2.060 0.295 1.00 68.94 109 ALA A N 1
ATOM 835 C CA . ALA A 1 109 ? 17.873 -1.829 -1.053 1.00 68.94 109 ALA A CA 1
ATOM 836 C C . ALA A 1 109 ? 19.319 -2.332 -1.141 1.00 68.94 109 ALA A C 1
ATOM 838 O O . ALA A 1 109 ? 20.163 -1.971 -0.321 1.00 68.94 109 ALA A O 1
ATOM 839 N N . THR A 1 110 ? 19.609 -3.175 -2.129 1.00 75.88 110 THR A N 1
ATOM 840 C CA . THR A 1 110 ? 20.977 -3.635 -2.391 1.00 75.88 110 THR A CA 1
ATOM 841 C C . THR A 1 110 ? 21.497 -2.990 -3.667 1.00 75.88 110 THR A C 1
ATOM 843 O O . THR A 1 110 ? 20.755 -2.809 -4.639 1.00 75.88 110 THR A O 1
ATOM 846 N N . THR A 1 111 ? 22.792 -2.685 -3.707 1.00 77.94 111 THR A N 1
ATOM 847 C CA . THR A 1 111 ? 23.460 -2.217 -4.933 1.00 77.94 111 THR A CA 1
ATOM 848 C C . THR A 1 111 ? 23.283 -3.215 -6.076 1.00 77.94 111 THR A C 1
ATOM 850 O O . THR A 1 111 ? 23.075 -2.811 -7.216 1.00 77.94 111 THR A O 1
ATOM 853 N N . LYS A 1 112 ? 23.250 -4.518 -5.761 1.00 81.69 112 LYS A N 1
ATOM 854 C CA . LYS A 1 112 ? 22.928 -5.584 -6.716 1.00 81.69 112 LYS A CA 1
ATOM 855 C C . LYS A 1 112 ? 21.530 -5.408 -7.315 1.00 81.69 112 LYS A C 1
ATOM 857 O O . LYS A 1 112 ? 21.410 -5.393 -8.531 1.00 81.69 112 LYS A O 1
ATOM 862 N N . SER A 1 113 ? 20.490 -5.216 -6.497 1.00 76.06 113 SER A N 1
ATOM 863 C CA . SER A 1 113 ? 19.125 -4.996 -7.006 1.00 76.06 113 SER A CA 1
ATOM 864 C C . SER A 1 113 ? 19.008 -3.742 -7.876 1.00 76.06 113 SER A C 1
ATOM 866 O O . SER A 1 113 ? 18.337 -3.777 -8.906 1.00 76.06 113 SER A O 1
ATOM 868 N N . LEU A 1 114 ? 19.712 -2.660 -7.520 1.00 80.94 114 LEU A N 1
ATOM 869 C CA . LEU A 1 114 ? 19.758 -1.441 -8.332 1.00 80.94 114 LEU A CA 1
ATOM 870 C C . LEU A 1 114 ? 20.437 -1.692 -9.680 1.00 80.94 114 LEU A C 1
ATOM 872 O O . LEU A 1 114 ? 19.898 -1.307 -10.714 1.00 80.94 114 LEU A O 1
ATOM 876 N N . LEU A 1 115 ? 21.583 -2.375 -9.680 1.00 84.19 115 LEU A N 1
ATOM 877 C CA . LEU A 1 115 ? 22.325 -2.693 -10.896 1.00 84.19 115 LEU A CA 1
ATOM 878 C C . LEU A 1 115 ? 21.530 -3.615 -11.828 1.00 84.19 115 LEU A C 1
ATOM 880 O O . LEU A 1 115 ? 21.488 -3.379 -13.033 1.00 84.19 115 LEU A O 1
ATOM 884 N N . GLU A 1 116 ? 20.880 -4.642 -11.284 1.00 85.50 116 GLU A N 1
ATOM 885 C CA . GLU A 1 116 ? 20.038 -5.546 -12.072 1.00 85.50 116 GLU A CA 1
ATOM 886 C C . GLU A 1 116 ? 18.828 -4.810 -12.664 1.00 85.50 116 GLU A C 1
ATOM 888 O O . GLU A 1 116 ? 18.540 -4.960 -13.851 1.00 85.50 116 GLU A O 1
ATOM 893 N N . THR A 1 117 ? 18.185 -3.923 -11.897 1.00 83.56 117 THR A N 1
ATOM 894 C CA . THR A 1 117 ? 17.078 -3.096 -12.412 1.00 83.56 117 THR A CA 1
ATOM 895 C C . THR A 1 117 ? 17.565 -2.109 -13.479 1.00 83.56 117 THR A C 1
ATOM 897 O O . THR A 1 117 ? 16.904 -1.919 -14.500 1.00 83.56 117 THR A O 1
ATOM 900 N N . TRP A 1 118 ? 18.754 -1.526 -13.301 1.00 87.12 118 TRP A N 1
ATOM 901 C CA . TRP A 1 118 ? 19.376 -0.620 -14.271 1.00 87.12 118 TRP A CA 1
ATOM 902 C C . TRP A 1 118 ? 19.683 -1.306 -15.607 1.00 87.12 118 TRP A C 1
ATOM 904 O O . TRP A 1 118 ? 19.406 -0.746 -16.673 1.00 87.12 118 TRP A O 1
ATOM 914 N N . LYS A 1 119 ? 20.239 -2.524 -15.561 1.00 87.88 119 LYS A N 1
ATOM 915 C CA . LYS A 1 119 ? 20.455 -3.361 -16.752 1.00 87.88 119 LYS A CA 1
ATOM 916 C C . LYS A 1 119 ? 19.119 -3.711 -17.404 1.00 87.88 119 LYS A C 1
ATOM 918 O O . LYS A 1 119 ? 18.954 -3.496 -18.602 1.00 87.88 119 LYS A O 1
ATOM 923 N N . GLY A 1 120 ? 18.156 -4.177 -16.606 1.00 85.12 120 GLY A N 1
ATOM 924 C CA . GLY A 1 120 ? 16.822 -4.566 -17.061 1.00 85.12 120 GLY A CA 1
ATOM 925 C C . GLY A 1 120 ? 16.049 -3.436 -17.744 1.00 85.12 120 GLY A C 1
ATOM 926 O O . GLY A 1 120 ? 15.323 -3.700 -18.699 1.00 85.12 120 GLY A O 1
ATOM 927 N N . ALA A 1 121 ? 16.259 -2.178 -17.342 1.00 86.56 121 ALA A N 1
ATOM 928 C CA . ALA A 1 121 ? 15.655 -1.017 -17.999 1.00 86.56 121 ALA A CA 1
ATOM 929 C C . ALA A 1 121 ? 15.985 -0.941 -19.503 1.00 86.56 121 ALA A C 1
ATOM 931 O O . ALA A 1 121 ? 15.152 -0.494 -20.286 1.00 86.56 121 ALA A O 1
ATOM 932 N N . GLY A 1 122 ? 17.157 -1.436 -19.925 1.00 85.75 122 GLY A N 1
ATOM 933 C CA . GLY A 1 122 ? 17.542 -1.499 -21.339 1.00 85.75 122 GLY A CA 1
ATOM 934 C C . GLY A 1 122 ? 16.692 -2.453 -22.185 1.00 85.75 122 GLY A C 1
ATOM 935 O O . GLY A 1 122 ? 16.653 -2.292 -23.399 1.00 85.75 122 GLY A O 1
ATOM 936 N N . ASN A 1 123 ? 15.980 -3.390 -21.553 1.00 90.00 123 ASN A N 1
ATOM 937 C CA . ASN A 1 123 ? 15.100 -4.356 -22.219 1.00 90.00 123 ASN A CA 1
ATOM 938 C C . ASN A 1 123 ? 13.643 -3.873 -22.306 1.00 90.00 123 ASN A C 1
ATOM 940 O O . ASN A 1 123 ? 12.768 -4.624 -22.737 1.00 90.00 123 ASN A O 1
ATOM 944 N N . LEU A 1 124 ? 13.350 -2.650 -21.850 1.00 87.56 124 LEU A N 1
ATOM 945 C CA . LEU A 1 124 ? 12.008 -2.087 -21.952 1.00 87.56 124 LEU A CA 1
ATOM 946 C C . LEU A 1 124 ? 11.653 -1.807 -23.421 1.00 87.56 124 LEU A C 1
ATOM 948 O O . LEU A 1 124 ? 12.521 -1.431 -24.207 1.00 87.56 124 LEU A O 1
ATOM 952 N N . PRO A 1 125 ? 10.369 -1.946 -23.798 1.00 86.06 125 PRO A N 1
ATOM 953 C CA . PRO A 1 125 ? 9.946 -1.951 -25.199 1.00 86.06 125 PRO A CA 1
ATOM 954 C C . PRO A 1 125 ? 10.131 -0.608 -25.916 1.00 86.06 125 PRO A C 1
ATOM 956 O O . PRO A 1 125 ? 9.994 -0.544 -27.134 1.00 86.06 125 PRO A O 1
ATOM 959 N N . SER A 1 126 ? 10.428 0.473 -25.189 1.00 92.44 126 SER A N 1
ATOM 960 C CA . SER A 1 126 ? 10.722 1.771 -25.787 1.00 92.44 126 SER A CA 1
ATOM 961 C C . SER A 1 126 ? 11.876 2.482 -25.088 1.00 92.44 126 SER A C 1
ATOM 963 O O . SER A 1 126 ? 12.086 2.353 -23.877 1.00 92.44 126 SER A O 1
ATOM 965 N N . LEU A 1 127 ? 12.594 3.301 -25.862 1.00 87.06 127 LEU A N 1
ATOM 966 C CA . LEU A 1 127 ? 13.674 4.149 -25.359 1.00 87.06 127 LEU A CA 1
ATOM 967 C C . LEU A 1 127 ? 13.177 5.087 -24.248 1.00 87.06 127 LEU A C 1
ATOM 969 O O . LEU A 1 127 ? 13.855 5.259 -23.240 1.00 87.06 127 LEU A O 1
ATOM 973 N N . GLY A 1 128 ? 11.971 5.643 -24.402 1.00 87.25 128 GLY A N 1
ATOM 974 C CA . GLY A 1 128 ? 11.358 6.517 -23.401 1.00 87.25 128 GLY A CA 1
ATOM 975 C C . GLY A 1 128 ? 11.110 5.809 -22.068 1.00 87.25 128 GLY A C 1
ATOM 976 O O . GLY A 1 128 ? 11.414 6.368 -21.020 1.00 87.25 128 GLY A O 1
ATOM 977 N N . LEU A 1 129 ? 10.637 4.558 -22.092 1.00 85.56 129 LEU A N 1
ATOM 978 C CA . LEU A 1 129 ? 10.445 3.761 -20.875 1.00 85.56 129 LEU A CA 1
ATOM 979 C C . LEU A 1 129 ? 11.780 3.397 -20.217 1.00 85.56 129 LEU A C 1
ATOM 981 O O . LEU A 1 129 ? 11.891 3.455 -18.994 1.00 85.56 129 LEU A O 1
ATOM 985 N N . SER A 1 130 ? 12.800 3.072 -21.016 1.00 87.25 130 SER A N 1
ATOM 986 C CA . SER A 1 130 ? 14.163 2.815 -20.527 1.00 87.25 130 SER A CA 1
ATOM 987 C C . SER A 1 130 ? 14.765 4.043 -19.839 1.00 87.25 130 SER A C 1
ATOM 989 O O . SER A 1 130 ? 15.227 3.956 -18.697 1.00 87.25 130 SER A O 1
ATOM 991 N N . LEU A 1 131 ? 14.702 5.209 -20.492 1.00 88.19 131 LEU A N 1
ATOM 992 C CA . LEU A 1 131 ? 15.176 6.475 -19.929 1.00 88.19 131 LEU A CA 1
ATOM 993 C C . LEU A 1 131 ? 14.379 6.872 -18.682 1.00 88.19 131 LEU A C 1
ATOM 995 O O . LEU A 1 131 ? 14.982 7.229 -17.673 1.00 88.19 131 LEU A O 1
ATOM 999 N N . GLY A 1 132 ? 13.051 6.745 -18.722 1.00 86.31 132 GLY A N 1
ATOM 1000 C CA . GLY A 1 132 ? 12.173 7.031 -17.588 1.00 86.31 132 GLY A CA 1
ATOM 1001 C C . GLY A 1 132 ? 12.485 6.158 -16.372 1.00 86.31 132 GLY A C 1
ATOM 1002 O O . GLY A 1 132 ? 12.664 6.679 -15.275 1.00 86.31 132 GLY A O 1
ATOM 1003 N N . MET A 1 133 ? 12.649 4.846 -16.564 1.00 86.12 133 MET A N 1
ATOM 1004 C CA . MET A 1 133 ? 13.019 3.925 -15.483 1.00 86.12 133 MET A CA 1
ATOM 1005 C C . MET A 1 133 ? 14.393 4.264 -14.890 1.00 86.12 133 MET A C 1
ATOM 1007 O O . MET A 1 133 ? 14.565 4.257 -13.674 1.00 86.12 133 MET A O 1
ATOM 1011 N N . ARG A 1 134 ? 15.381 4.605 -15.724 1.00 88.12 134 ARG A N 1
ATOM 1012 C CA . ARG A 1 134 ? 16.710 5.012 -15.239 1.00 88.12 134 ARG A CA 1
ATOM 1013 C C . ARG A 1 134 ? 16.663 6.321 -14.455 1.00 88.12 134 ARG A C 1
ATOM 1015 O O . ARG A 1 134 ? 17.266 6.395 -13.387 1.00 88.12 134 ARG A O 1
ATOM 1022 N N . ALA A 1 135 ? 15.931 7.321 -14.945 1.00 85.69 135 ALA A N 1
ATOM 1023 C CA . ALA A 1 135 ? 15.723 8.579 -14.230 1.00 85.69 135 ALA A CA 1
ATOM 1024 C C . ALA A 1 135 ? 15.040 8.341 -12.872 1.00 85.69 135 ALA A C 1
ATOM 1026 O O . ALA A 1 135 ? 15.493 8.864 -11.854 1.00 85.69 135 ALA A O 1
ATOM 1027 N N . PHE A 1 136 ? 14.029 7.470 -12.842 1.00 85.44 136 PHE A N 1
ATOM 1028 C CA . PHE A 1 136 ? 13.351 7.052 -11.619 1.00 85.44 136 PHE A CA 1
ATOM 1029 C C . PHE A 1 136 ? 14.303 6.375 -10.618 1.00 85.44 136 PHE A C 1
ATOM 1031 O O . PHE A 1 136 ? 14.298 6.720 -9.440 1.00 85.44 136 PHE A O 1
ATOM 1038 N N . LEU A 1 137 ? 15.180 5.468 -11.065 1.00 84.75 137 LEU A N 1
ATOM 1039 C CA . LEU A 1 137 ? 16.182 4.832 -10.195 1.00 84.75 137 LEU A CA 1
ATOM 1040 C C . LEU A 1 137 ? 17.187 5.838 -9.611 1.00 84.75 137 LEU A C 1
ATOM 1042 O O . LEU A 1 137 ? 17.560 5.733 -8.438 1.00 84.75 137 LEU A O 1
ATOM 1046 N N . VAL A 1 138 ? 17.615 6.825 -10.406 1.00 85.06 138 VAL A N 1
ATOM 1047 C CA . VAL A 1 138 ? 18.471 7.918 -9.919 1.00 85.06 138 VAL A CA 1
ATOM 1048 C C . VAL A 1 138 ? 17.732 8.719 -8.850 1.00 85.06 138 VAL A C 1
ATOM 1050 O O . VAL A 1 138 ? 18.274 8.926 -7.765 1.00 85.06 138 VAL A O 1
ATOM 1053 N N . GLN A 1 139 ? 16.483 9.107 -9.108 1.00 80.19 139 GLN A N 1
ATOM 1054 C CA . GLN A 1 139 ? 15.669 9.830 -8.132 1.00 80.19 139 GLN A CA 1
ATOM 1055 C C . GLN A 1 139 ? 15.432 9.025 -6.854 1.00 80.19 139 GLN A C 1
ATOM 1057 O O . GLN A 1 139 ? 15.604 9.583 -5.779 1.00 80.19 139 GLN A O 1
ATOM 1062 N N . LEU A 1 140 ? 15.142 7.724 -6.932 1.00 78.44 140 LEU A N 1
ATOM 1063 C CA . LEU A 1 140 ? 15.032 6.857 -5.751 1.00 78.44 140 LEU A CA 1
ATOM 1064 C C . LEU A 1 140 ? 16.323 6.819 -4.924 1.00 78.44 140 LEU A C 1
ATOM 1066 O O . LEU A 1 140 ? 16.271 6.779 -3.699 1.00 78.44 140 LEU A O 1
ATOM 1070 N N . THR A 1 141 ? 17.484 6.850 -5.579 1.00 77.56 141 THR A N 1
ATOM 1071 C CA . THR A 1 141 ? 18.786 6.885 -4.891 1.00 77.56 141 THR A CA 1
ATOM 1072 C C . THR A 1 141 ? 19.008 8.222 -4.179 1.00 77.56 141 THR A C 1
ATOM 1074 O O . THR A 1 141 ? 19.619 8.273 -3.112 1.00 77.56 141 THR A O 1
ATOM 1077 N N . LEU A 1 142 ? 18.497 9.312 -4.754 1.00 78.69 142 LEU A N 1
ATOM 1078 C CA . LEU A 1 142 ? 18.553 10.655 -4.176 1.00 78.69 142 LEU A CA 1
ATOM 1079 C C . LEU A 1 142 ? 17.430 10.919 -3.163 1.00 78.69 142 LEU A C 1
ATOM 1081 O O . LEU A 1 142 ? 17.578 11.808 -2.327 1.00 78.69 142 LEU A O 1
ATOM 1085 N N . TYR A 1 143 ? 16.358 10.125 -3.185 1.00 70.75 143 TYR A N 1
ATOM 1086 C CA . TYR A 1 143 ? 15.157 10.286 -2.366 1.00 70.75 143 TYR A CA 1
ATOM 1087 C C . TYR A 1 143 ? 15.423 10.461 -0.858 1.00 70.75 143 TYR A C 1
ATOM 1089 O O . TYR A 1 143 ? 14.849 11.378 -0.269 1.00 70.75 143 TYR A O 1
ATOM 1097 N N . PRO A 1 144 ? 16.339 9.700 -0.213 1.00 68.12 144 PRO A N 1
ATOM 1098 C CA . PRO A 1 144 ? 16.661 9.918 1.199 1.00 68.12 144 PRO A CA 1
ATOM 1099 C C . PRO A 1 144 ? 17.219 11.317 1.495 1.00 68.12 144 PRO A C 1
ATOM 1101 O O . PRO A 1 144 ? 17.105 11.801 2.617 1.00 68.12 144 PRO A O 1
ATOM 1104 N N . ARG A 1 145 ? 17.847 11.962 0.504 1.00 70.19 145 ARG A N 1
ATOM 1105 C CA . ARG A 1 145 ? 18.423 13.307 0.637 1.00 70.19 145 ARG A CA 1
ATOM 1106 C C . ARG A 1 145 ? 17.389 14.399 0.385 1.00 70.19 145 ARG A C 1
ATOM 1108 O O . ARG A 1 145 ? 17.502 15.466 0.975 1.00 70.19 145 ARG A O 1
ATOM 1115 N N . THR A 1 146 ? 16.408 14.149 -0.483 1.00 66.25 146 THR A N 1
ATOM 1116 C CA . THR A 1 146 ? 15.378 15.136 -0.839 1.00 66.25 146 THR A CA 1
ATOM 1117 C C . THR A 1 146 ? 14.190 15.122 0.122 1.00 66.25 146 THR A C 1
ATOM 1119 O O . THR A 1 146 ? 13.604 16.172 0.355 1.00 66.25 146 THR A O 1
ATOM 1122 N N . PHE A 1 147 ? 13.862 13.968 0.714 1.00 62.75 147 PHE A N 1
ATOM 1123 C CA . PHE A 1 147 ? 12.761 13.814 1.675 1.00 62.75 147 PHE A CA 1
ATOM 1124 C C . PHE A 1 147 ? 13.213 13.052 2.935 1.00 62.75 147 PHE A C 1
ATOM 1126 O O . PHE A 1 147 ? 12.788 11.917 3.171 1.00 62.75 147 PHE A O 1
ATOM 1133 N N . PRO A 1 148 ? 14.080 13.648 3.774 1.00 58.16 148 PRO A N 1
ATOM 1134 C CA . PRO A 1 148 ? 14.631 12.977 4.955 1.00 58.16 148 PRO A CA 1
ATOM 1135 C C . PRO A 1 148 ? 13.564 12.603 6.001 1.00 58.16 148 PRO A C 1
ATOM 1137 O O . PRO A 1 148 ? 13.731 11.618 6.713 1.00 58.16 148 PRO A O 1
ATOM 1140 N N . SER A 1 149 ? 12.441 13.329 6.060 1.00 54.53 149 SER A N 1
ATOM 1141 C CA . SER A 1 149 ? 11.295 13.049 6.946 1.00 54.53 149 SER A CA 1
ATOM 1142 C C . SER A 1 149 ? 10.502 11.792 6.564 1.00 54.53 149 SER A C 1
ATOM 1144 O O . SER A 1 149 ? 9.784 11.243 7.395 1.00 54.53 149 SER A O 1
ATOM 1146 N N . SER A 1 150 ? 10.634 11.331 5.316 1.00 53.53 150 SER A N 1
ATOM 1147 C CA . SER A 1 150 ? 9.928 10.165 4.772 1.00 53.53 150 SER A CA 1
ATOM 1148 C C . SER A 1 150 ? 10.657 8.839 5.012 1.00 53.53 150 SER A C 1
ATOM 1150 O O . SER A 1 150 ? 10.090 7.778 4.742 1.00 53.53 150 SER A O 1
ATOM 1152 N N . PHE A 1 151 ? 11.908 8.871 5.486 1.00 51.44 151 PHE A N 1
ATOM 1153 C CA . PHE A 1 151 ? 12.639 7.665 5.864 1.00 51.44 151 PHE A CA 1
ATOM 1154 C C . PHE A 1 151 ? 12.382 7.326 7.327 1.00 51.44 151 PHE A C 1
ATOM 1156 O O . PHE A 1 151 ? 12.519 8.162 8.213 1.00 51.44 151 PHE A O 1
ATOM 1163 N N . CYS A 1 152 ? 11.999 6.069 7.547 1.00 49.16 152 CYS A N 1
ATOM 1164 C CA . CYS A 1 152 ? 11.596 5.497 8.823 1.00 49.16 152 CYS A CA 1
ATOM 1165 C C . CYS A 1 152 ? 12.648 5.733 9.927 1.00 49.16 152 CYS A C 1
ATOM 1167 O O . CYS A 1 152 ? 13.562 4.936 10.116 1.00 49.16 152 CYS A O 1
ATOM 1169 N N . THR A 1 153 ? 12.509 6.836 10.661 1.00 44.06 153 THR A N 1
ATOM 1170 C CA . THR A 1 153 ? 13.193 7.105 11.936 1.00 44.06 153 THR A CA 1
ATOM 1171 C C . THR A 1 153 ? 12.281 6.846 13.134 1.00 44.06 153 THR A C 1
ATOM 1173 O O . THR A 1 153 ? 12.698 7.036 14.273 1.00 44.06 153 THR A O 1
ATOM 1176 N N . ARG A 1 154 ? 11.037 6.388 12.913 1.00 51.44 154 ARG A N 1
ATOM 1177 C CA . ARG A 1 154 ? 10.104 6.086 14.003 1.00 51.44 154 ARG A CA 1
ATOM 1178 C C . ARG A 1 154 ? 10.519 4.782 14.681 1.00 51.44 154 ARG A C 1
ATOM 1180 O O . ARG A 1 154 ? 10.211 3.688 14.215 1.00 51.44 154 ARG A O 1
ATOM 1187 N N . THR A 1 155 ? 11.226 4.917 15.798 1.00 38.53 155 THR A N 1
ATOM 1188 C CA . THR A 1 155 ? 11.349 3.881 16.822 1.00 38.53 155 THR A CA 1
ATOM 1189 C C . THR A 1 155 ? 9.946 3.391 17.192 1.00 38.53 155 THR A C 1
ATOM 1191 O O . THR A 1 155 ? 9.053 4.220 17.382 1.00 38.53 155 THR A O 1
ATOM 1194 N N . PRO A 1 156 ? 9.711 2.073 17.297 1.00 37.56 156 PRO A N 1
ATOM 1195 C CA . PRO A 1 156 ? 8.421 1.564 17.731 1.00 37.56 156 PRO A CA 1
ATOM 1196 C C . PRO A 1 156 ? 8.170 2.059 19.155 1.00 37.56 156 PRO A C 1
ATOM 1198 O O . PRO A 1 156 ? 8.842 1.640 20.099 1.00 37.56 156 PRO A O 1
ATOM 1201 N N . THR A 1 157 ? 7.213 2.968 19.320 1.00 38.44 157 THR A N 1
ATOM 1202 C CA . THR A 1 157 ? 6.649 3.266 20.632 1.00 38.44 157 THR A CA 1
ATOM 1203 C C . THR A 1 157 ? 5.913 2.011 21.076 1.00 38.44 157 THR A C 1
ATOM 1205 O O . THR A 1 157 ? 4.857 1.690 20.533 1.00 38.44 157 THR A O 1
ATOM 1208 N N . ARG A 1 158 ? 6.512 1.268 22.012 1.00 31.81 158 ARG A N 1
ATOM 1209 C CA . ARG A 1 158 ? 5.811 0.235 22.775 1.00 31.81 158 ARG A CA 1
ATOM 1210 C C . ARG A 1 158 ? 4.655 0.920 23.508 1.00 31.81 158 ARG A C 1
ATOM 1212 O O . ARG A 1 158 ? 4.911 1.702 24.419 1.00 31.81 158 ARG A O 1
ATOM 1219 N N . SER A 1 159 ? 3.430 0.678 23.051 1.00 38.56 159 SER A N 1
ATOM 1220 C CA . SER A 1 159 ? 2.210 0.840 23.849 1.00 38.56 159 SER A CA 1
ATOM 1221 C C . SER A 1 159 ? 2.028 -0.378 24.737 1.00 38.56 159 SER A C 1
ATOM 1223 O O . SER A 1 159 ? 2.196 -1.488 24.178 1.00 38.56 159 SER A O 1
#

Foldseek 3Di:
DDEAEEEEQQEAEPDDPVVSVVVQVVVVVVVHHYDYHYFYLVLLVDDLCPQCLCVCVVTPDPDQEYEYEYAAEEVRRVSNVVSSVVNCVVVVRHYHHPYYHYHNYDPDDDPVVLVVQLVVLVVDPDPVSSVVSNVSSVSSVCSCVVCVVSPPPDDDDDD

InterPro domains:
  IPR008547 Protein of unknown function DUF829, TMEM53 [PF05705] (6-125)
  IPR008547 Protein of unknown function DUF829, TMEM53 [PTHR12265] (5-112)

pLDDT: mean 85.77, std 14.07, range [31.81, 98.31]

Secondary structure (DSSP, 8-state):
---EEEEEEEEEET--HHHHHHHHHHHHHTT-EEEEEEE-SGGGTS-GGGSSTTHHHHHS---S-EEEEEEEEHHHHHHHHHHHHHHHHHTT--EE----EEES--SS--HHHHHHHHHHHTTSSSHHHHHHHHHHHHHHHHHHHH-GGGS--------

Sequence (159 aa):
MATKRVVVVCGWMGAKARPVAKYAELYKQLGYDAVVLLSSQGDFLTDGANVHPTAPTDLLPPTESLELIPHMLSNGGCRSWYCFEDHLRGSQRPFHVPAMVFDSAPSRATTKSLLETWKGAGNLPSLGLSLGMRAFLVQLTLYPRTFPSSFCTRTPTRS

Organism: Saprolegnia diclina (strain VS20) (NCBI:txid1156394)